Protein AF-A0A2N5H608-F1 (afdb_monomer)

Radius of gyration: 13.69 Å; Cα contacts (8 Å, |Δi|>4): 26; chains: 1; bounding box: 33×25×27 Å

Mean predicted aligned error: 2.75 Å

Nearest PDB structures (foldseek):
  1lmh-assembly1_A  TM=9.974E-01  e=4.552E-04  Staphylococcus aureus
  3u7n-assembly1_A  TM=9.943E-01  e=4.898E-04  Staphylococcus aureus subsp. aureus COL
  2okl-assembly2_B  TM=9.730E-01  e=8.801E-04  Bacillus cereus ATCC 14579
  2os0-ass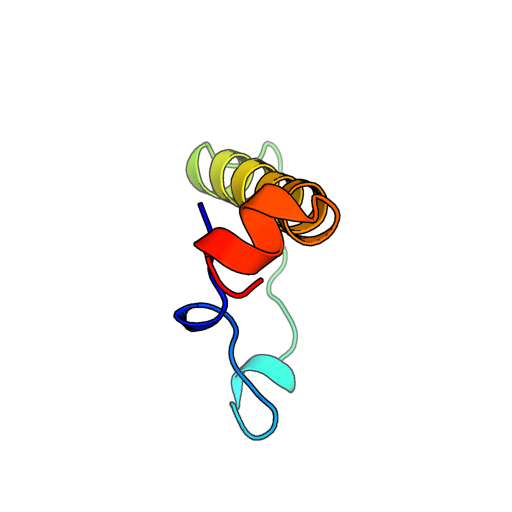embly1_A  TM=9.966E-01  e=2.281E-03  Enterococcus faecalis
  2ai7-assembly1_A  TM=9.917E-01  e=5.105E-03  Streptococcus pneumoniae

InterPro domains:
  IPR036821 Peptide deformylase superfamily [G3DSA:3.90.45.10] (1-55)
  IPR036821 Peptide deformylase superfamily [SSF56420] (2-54)

Sequence (55 aa):
MILMNDIIREGHPTLRLKAKEVSFPLSNEDRQLCDDLLEYVVNSQNDELGEKYGL

Organism: NCBI:txid1740721

Structure (mmCIF, N/CA/C/O backbone):
data_AF-A0A2N5H608-F1
#
_entry.id   AF-A0A2N5H608-F1
#
loop_
_atom_site.group_PDB
_atom_site.id
_atom_site.type_symbol
_atom_site.label_atom_id
_atom_site.label_alt_id
_atom_site.label_comp_id
_atom_site.label_asym_id
_atom_site.label_entity_id
_atom_site.label_seq_id
_atom_site.pdbx_PDB_ins_code
_atom_site.Cartn_x
_atom_site.Cartn_y
_atom_site.Cartn_z
_atom_site.occupancy
_atom_site.B_iso_or_equiv
_atom_site.auth_seq_id
_atom_site.auth_comp_id
_atom_site.auth_asym_id
_atom_site.auth_atom_id
_atom_site.pdbx_PDB_model_num
ATOM 1 N N . MET A 1 1 ? 9.509 -1.405 4.821 1.00 85.50 1 MET A N 1
ATOM 2 C CA . MET A 1 1 ? 9.708 -1.670 3.377 1.00 85.50 1 MET A CA 1
ATOM 3 C C . MET A 1 1 ? 8.785 -2.779 2.894 1.00 85.50 1 MET A C 1
ATOM 5 O O . MET A 1 1 ? 8.966 -3.936 3.263 1.00 85.50 1 MET A O 1
ATOM 9 N N . ILE A 1 2 ? 7.808 -2.403 2.075 1.00 95.19 2 ILE A N 1
ATOM 10 C CA . ILE A 1 2 ? 6.832 -3.295 1.436 1.00 95.19 2 ILE A CA 1
ATOM 11 C C . ILE A 1 2 ? 7.441 -3.890 0.159 1.00 95.19 2 ILE A C 1
ATOM 13 O O . ILE A 1 2 ? 8.153 -3.194 -0.565 1.00 95.19 2 ILE A O 1
ATOM 17 N N . LEU A 1 3 ? 7.165 -5.164 -0.121 1.00 94.62 3 LEU A N 1
ATOM 18 C CA . LEU A 1 3 ? 7.608 -5.884 -1.320 1.00 94.62 3 LEU A CA 1
ATOM 19 C C . LEU A 1 3 ? 6.424 -6.562 -2.026 1.00 94.62 3 LEU A C 1
ATOM 21 O O . LEU A 1 3 ? 5.321 -6.645 -1.491 1.00 94.62 3 LEU A O 1
ATOM 25 N N . MET A 1 4 ? 6.646 -7.134 -3.215 1.00 93.81 4 MET A N 1
ATOM 26 C CA . MET A 1 4 ? 5.580 -7.803 -3.983 1.00 93.81 4 MET A CA 1
ATOM 27 C C . MET A 1 4 ? 4.894 -8.973 -3.258 1.00 93.81 4 MET A C 1
ATOM 29 O O . MET A 1 4 ? 3.763 -9.311 -3.610 1.00 93.81 4 MET A O 1
ATOM 33 N N . ASN A 1 5 ? 5.545 -9.579 -2.260 1.00 94.06 5 ASN A N 1
ATOM 34 C CA . ASN A 1 5 ? 4.957 -10.634 -1.426 1.00 94.06 5 ASN A CA 1
ATOM 35 C C . ASN A 1 5 ? 3.906 -10.104 -0.439 1.00 94.06 5 ASN A C 1
ATOM 37 O O . ASN A 1 5 ? 3.035 -10.863 -0.018 1.00 94.06 5 ASN A O 1
ATOM 41 N N . ASP A 1 6 ? 3.963 -8.815 -0.102 1.00 95.88 6 ASP A N 1
ATOM 42 C CA . ASP A 1 6 ? 3.001 -8.151 0.781 1.00 95.88 6 ASP A CA 1
ATOM 43 C C . ASP A 1 6 ? 1.778 -7.630 -0.002 1.00 95.88 6 ASP A C 1
ATOM 45 O O . ASP A 1 6 ? 0.738 -7.310 0.578 1.00 95.88 6 ASP A O 1
ATOM 49 N N . ILE A 1 7 ? 1.872 -7.571 -1.340 1.00 96.31 7 ILE A N 1
ATOM 50 C CA . ILE A 1 7 ? 0.807 -7.095 -2.227 1.00 96.31 7 ILE A CA 1
ATOM 51 C C . ILE A 1 7 ? -0.161 -8.233 -2.564 1.00 96.31 7 ILE A C 1
ATOM 53 O O . ILE A 1 7 ? 0.102 -9.098 -3.408 1.00 96.31 7 ILE A O 1
ATOM 57 N N . ILE A 1 8 ? -1.338 -8.193 -1.940 1.00 97.31 8 ILE A N 1
ATOM 58 C CA . ILE A 1 8 ? -2.441 -9.103 -2.259 1.00 97.31 8 ILE A CA 1
ATOM 59 C C . ILE A 1 8 ? -2.899 -8.933 -3.718 1.00 97.31 8 ILE A C 1
ATOM 61 O O . ILE A 1 8 ? -2.979 -7.826 -4.249 1.00 97.31 8 ILE A O 1
ATOM 65 N N . ARG A 1 9 ? -3.215 -10.052 -4.376 1.00 96.88 9 ARG A N 1
ATOM 66 C CA . ARG A 1 9 ? -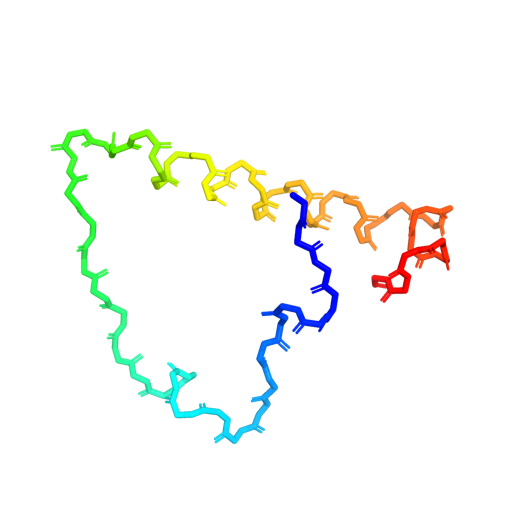3.629 -10.098 -5.787 1.00 96.88 9 ARG A CA 1
ATOM 67 C C . ARG A 1 9 ? -5.144 -10.256 -5.925 1.00 96.88 9 ARG A C 1
ATOM 69 O O . ARG A 1 9 ? -5.856 -10.491 -4.946 1.00 96.88 9 ARG A O 1
ATOM 76 N N . GLU A 1 10 ? -5.634 -10.125 -7.157 1.00 97.12 10 GLU A N 1
ATOM 77 C CA . GLU A 1 10 ? -7.044 -10.342 -7.483 1.00 97.12 10 GLU A CA 1
ATOM 78 C C . GLU A 1 10 ? -7.561 -11.679 -6.921 1.00 97.12 10 GLU A C 1
ATOM 80 O O . GLU A 1 10 ? -6.864 -12.691 -6.927 1.00 97.12 10 GLU A O 1
ATOM 85 N N . GLY A 1 11 ? -8.787 -11.656 -6.393 1.00 97.25 11 GLY A N 1
ATOM 86 C CA . GLY A 1 11 ? -9.395 -12.777 -5.673 1.00 97.25 11 GLY A CA 1
ATOM 87 C C . GLY A 1 11 ? -9.262 -12.678 -4.152 1.00 97.25 11 GLY A C 1
ATOM 88 O O . GLY A 1 11 ? -10.073 -13.273 -3.443 1.00 97.25 11 GLY A O 1
ATOM 89 N N . HIS A 1 12 ? -8.326 -11.878 -3.624 1.00 98.06 12 HIS A N 1
ATOM 90 C CA . HIS A 1 12 ? -8.233 -11.668 -2.179 1.00 98.06 12 HIS A CA 1
ATOM 91 C C . HIS A 1 12 ? -9.448 -10.869 -1.658 1.00 98.06 12 HIS A C 1
ATOM 93 O O . HIS A 1 12 ? -9.706 -9.764 -2.149 1.00 98.06 12 HIS A O 1
ATOM 99 N N . PRO A 1 13 ? -10.186 -11.361 -0.642 1.00 97.88 13 PRO A N 1
ATOM 100 C CA . PRO A 1 13 ? -11.459 -10.772 -0.213 1.00 97.88 13 PRO A CA 1
ATOM 101 C C . PRO A 1 13 ? -11.333 -9.308 0.224 1.00 97.88 13 PRO A C 1
ATOM 103 O O . PRO A 1 13 ? -12.213 -8.503 -0.074 1.00 97.88 13 PRO A O 1
ATOM 106 N N . THR A 1 14 ? -10.212 -8.936 0.853 1.00 97.88 14 THR A N 1
ATOM 107 C CA . THR A 1 14 ? -9.931 -7.557 1.293 1.00 97.88 14 THR A CA 1
ATOM 108 C C . THR A 1 14 ? -10.048 -6.523 0.170 1.00 97.88 14 THR A C 1
ATOM 110 O O . THR A 1 14 ? -10.503 -5.416 0.437 1.00 97.88 14 THR A O 1
ATOM 113 N N . LEU A 1 15 ? -9.743 -6.879 -1.086 1.00 98.00 15 LEU A N 1
ATOM 114 C CA . LEU A 1 15 ? -9.838 -5.963 -2.235 1.00 98.00 15 LEU A CA 1
ATOM 115 C C . LEU A 1 15 ? -11.282 -5.568 -2.599 1.00 98.00 15 LEU A C 1
ATOM 117 O O . LEU A 1 15 ? -11.486 -4.660 -3.403 1.00 98.00 15 LEU A O 1
ATOM 121 N N . ARG A 1 16 ? -12.293 -6.252 -2.049 1.00 97.81 1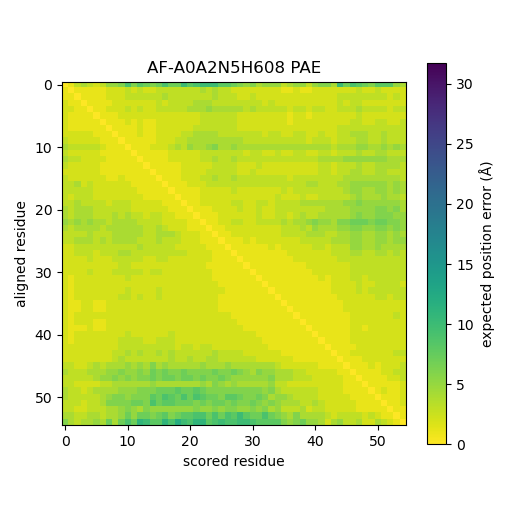6 ARG A N 1
ATOM 122 C CA . ARG A 1 16 ? -13.721 -5.951 -2.262 1.00 97.81 16 ARG A CA 1
ATOM 123 C C . ARG A 1 16 ? -14.412 -5.400 -1.013 1.00 97.81 16 ARG A C 1
ATOM 125 O O . ARG A 1 16 ? -15.596 -5.074 -1.073 1.00 97.81 16 ARG A O 1
ATOM 132 N N . LEU A 1 17 ? -13.703 -5.300 0.111 1.00 98.00 17 LEU A N 1
ATOM 133 C CA . LEU A 1 17 ? -14.246 -4.747 1.349 1.00 98.00 17 LEU A CA 1
ATOM 134 C C . LEU A 1 17 ? -14.166 -3.218 1.344 1.00 98.00 17 LEU A C 1
ATOM 136 O O . LEU A 1 17 ? -13.258 -2.623 0.768 1.00 98.00 17 LEU A O 1
ATOM 140 N N . LYS A 1 18 ? -15.103 -2.570 2.043 1.00 98.06 18 LYS A N 1
ATOM 141 C CA . LYS A 1 18 ? -15.007 -1.136 2.328 1.00 98.06 18 LYS A CA 1
ATOM 142 C C . LYS A 1 18 ? -13.908 -0.913 3.371 1.00 98.06 18 LYS A C 1
ATOM 144 O O . LYS A 1 18 ? -13.962 -1.505 4.450 1.00 98.06 18 LYS A O 1
ATOM 149 N N . ALA A 1 19 ? -12.937 -0.057 3.056 1.00 97.38 19 ALA A N 1
ATOM 150 C CA . ALA A 1 19 ? -11.907 0.346 4.008 1.00 97.38 19 ALA A CA 1
ATOM 151 C C . ALA A 1 19 ? -12.536 1.024 5.237 1.00 97.38 19 ALA A C 1
ATOM 153 O O . ALA A 1 19 ? -13.546 1.727 5.129 1.00 97.38 19 ALA A O 1
ATOM 154 N N . LYS A 1 20 ? -11.944 0.788 6.410 1.00 96.75 20 LYS A N 1
ATOM 155 C CA . LYS A 1 20 ? -12.350 1.453 7.652 1.00 96.75 20 LYS A CA 1
ATOM 156 C C . LYS A 1 20 ? -11.770 2.864 7.680 1.00 96.75 20 LYS A C 1
ATOM 158 O O . LYS A 1 20 ? -10.664 3.083 7.198 1.00 96.75 20 LYS A O 1
ATOM 163 N N . GLU A 1 21 ? -12.518 3.798 8.250 1.00 97.00 21 GLU A N 1
ATOM 164 C CA . GLU A 1 21 ? -12.010 5.145 8.498 1.00 97.00 21 GLU A CA 1
ATOM 165 C C . GLU A 1 21 ? -10.911 5.111 9.565 1.00 97.00 21 GLU A C 1
ATOM 167 O O . GLU A 1 21 ? -11.002 4.361 10.540 1.00 97.00 21 GLU A O 1
ATOM 172 N N . VAL A 1 22 ? -9.883 5.934 9.366 1.00 95.56 22 VAL A N 1
ATOM 173 C CA . VAL A 1 22 ? -8.825 6.178 10.351 1.00 95.56 22 VAL A CA 1
ATOM 174 C C . VAL A 1 22 ? -9.172 7.406 11.191 1.00 95.56 22 VAL A C 1
ATOM 176 O O . VAL A 1 22 ? -9.841 8.329 10.722 1.00 95.56 22 VAL A O 1
ATOM 179 N N . SER A 1 23 ? -8.724 7.427 12.4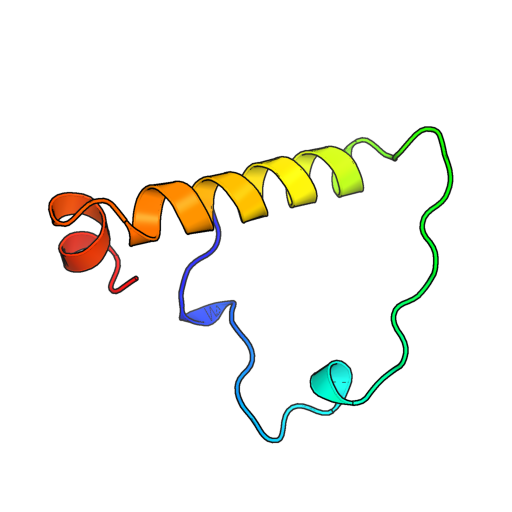44 1.00 95.50 23 SER A N 1
ATOM 180 C CA . SER A 1 23 ? -8.911 8.568 13.343 1.00 95.50 23 SER A CA 1
ATOM 181 C C . SER A 1 23 ? -7.789 9.591 13.200 1.00 95.50 23 SER A C 1
ATOM 183 O O . SER A 1 23 ? -6.644 9.228 12.938 1.00 95.50 23 SER A O 1
ATOM 185 N N . PHE A 1 24 ? -8.098 10.864 13.461 1.00 95.12 24 PHE A N 1
ATOM 186 C CA . PHE A 1 24 ? -7.103 11.932 13.531 1.00 95.12 24 PHE A CA 1
ATOM 187 C C . PHE A 1 24 ? -6.952 12.468 14.967 1.00 95.12 24 PHE A C 1
ATOM 189 O O . PHE A 1 24 ? -7.964 12.640 15.649 1.00 95.12 24 PHE A O 1
ATOM 196 N N . PRO A 1 25 ? -5.720 12.780 15.423 1.00 95.75 25 PRO A N 1
ATOM 197 C CA . PRO A 1 25 ? -4.455 12.595 14.705 1.00 95.75 25 PRO A CA 1
ATOM 198 C C . PRO A 1 25 ? -4.125 11.108 14.491 1.00 95.75 25 PRO A C 1
ATOM 200 O O . PRO A 1 25 ? -4.522 10.266 15.289 1.00 95.75 25 PRO A O 1
ATOM 203 N N . LEU A 1 26 ? -3.416 10.804 13.398 1.00 96.75 26 LEU A N 1
ATOM 204 C CA . LEU A 1 26 ? -3.017 9.432 13.070 1.00 96.75 26 LEU A CA 1
ATOM 205 C C . LEU A 1 26 ? -2.133 8.840 14.171 1.00 96.75 26 LEU A C 1
ATOM 207 O O . LEU A 1 26 ? -1.288 9.555 14.729 1.00 96.75 26 LEU A O 1
ATOM 211 N N . SER A 1 27 ? -2.303 7.538 14.411 1.00 97.25 27 SER A N 1
ATOM 212 C CA . SER A 1 27 ? -1.408 6.740 15.251 1.00 97.25 27 SER A CA 1
ATOM 213 C C . SER A 1 27 ? 0.013 6.714 14.671 1.00 97.25 27 SER A 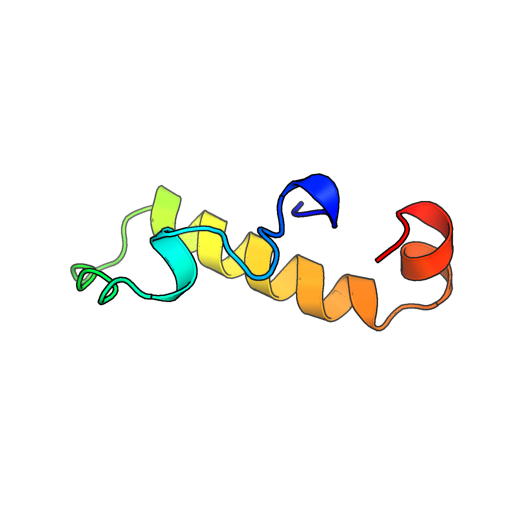C 1
ATOM 215 O O . SER A 1 27 ? 0.234 7.058 13.505 1.00 97.25 27 SER A O 1
ATOM 217 N N . ASN A 1 28 ? 0.999 6.327 15.480 1.00 97.56 28 ASN A N 1
ATOM 218 C CA . ASN A 1 28 ? 2.372 6.191 14.988 1.00 97.56 28 ASN A CA 1
ATOM 219 C C . ASN A 1 28 ? 2.468 5.049 13.972 1.00 97.56 28 ASN A C 1
ATOM 221 O O . ASN A 1 28 ? 3.195 5.155 12.989 1.00 97.56 28 ASN A O 1
AT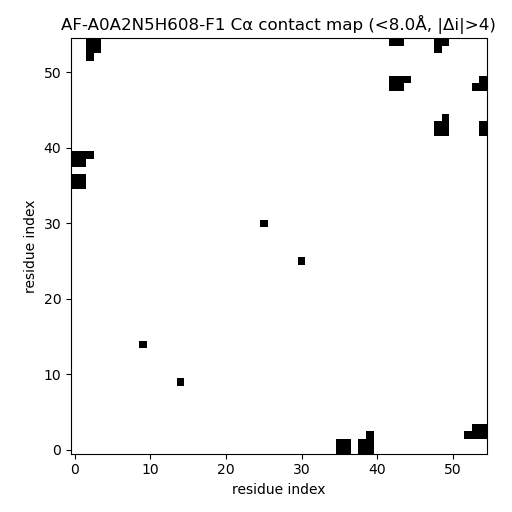OM 225 N N . GLU A 1 29 ? 1.694 3.990 14.191 1.00 97.00 29 GLU A N 1
ATOM 226 C CA . GLU A 1 29 ? 1.609 2.823 13.326 1.00 97.00 29 GLU A CA 1
ATOM 227 C C . GLU A 1 29 ? 1.030 3.185 11.953 1.00 97.00 29 GLU A C 1
ATOM 229 O O . GLU A 1 29 ? 1.622 2.835 10.934 1.00 97.00 29 GLU A O 1
ATOM 234 N N . ASP A 1 30 ? -0.072 3.943 11.906 1.00 97.38 30 ASP A N 1
ATOM 235 C CA . ASP A 1 30 ? -0.671 4.384 10.638 1.00 97.38 30 ASP A CA 1
ATOM 236 C C . ASP A 1 30 ? 0.255 5.341 9.880 1.00 97.38 30 ASP A C 1
ATOM 238 O O . ASP A 1 30 ? 0.357 5.266 8.657 1.00 97.38 30 ASP A O 1
ATOM 242 N N . ARG A 1 31 ? 0.959 6.229 10.596 1.00 97.44 31 ARG A N 1
ATOM 243 C CA . ARG A 1 31 ? 1.954 7.129 9.989 1.00 97.44 31 ARG A CA 1
ATOM 244 C C . ARG A 1 31 ? 3.098 6.344 9.359 1.00 97.44 31 ARG A C 1
ATOM 246 O O . ARG A 1 31 ? 3.401 6.574 8.195 1.00 97.44 31 ARG A O 1
ATOM 253 N N . GLN A 1 32 ? 3.669 5.392 10.097 1.00 97.94 32 GLN A N 1
ATOM 254 C CA . GLN A 1 32 ? 4.739 4.543 9.579 1.00 97.94 32 GLN A CA 1
ATOM 255 C C . GLN A 1 32 ? 4.267 3.735 8.368 1.00 97.94 32 GLN A C 1
ATOM 257 O O . GLN A 1 32 ? 4.995 3.617 7.390 1.00 97.94 32 GLN A O 1
ATOM 262 N N . LEU A 1 33 ? 3.033 3.221 8.393 1.00 97.19 33 LEU A N 1
ATOM 263 C CA . LEU A 1 33 ? 2.461 2.522 7.246 1.00 97.19 33 LEU A CA 1
ATOM 264 C C . LEU A 1 33 ? 2.340 3.439 6.019 1.00 97.19 33 LEU A C 1
ATOM 266 O O . LEU A 1 33 ? 2.636 3.003 4.909 1.00 97.19 33 LEU A O 1
ATOM 270 N N . CYS A 1 34 ? 1.929 4.699 6.191 1.00 97.12 34 CYS A N 1
ATOM 271 C CA . CYS A 1 34 ? 1.900 5.669 5.094 1.00 97.12 34 CYS A CA 1
ATOM 272 C C . CYS A 1 34 ? 3.296 5.919 4.506 1.00 97.12 34 CYS A C 1
ATOM 274 O O . CYS A 1 34 ? 3.431 5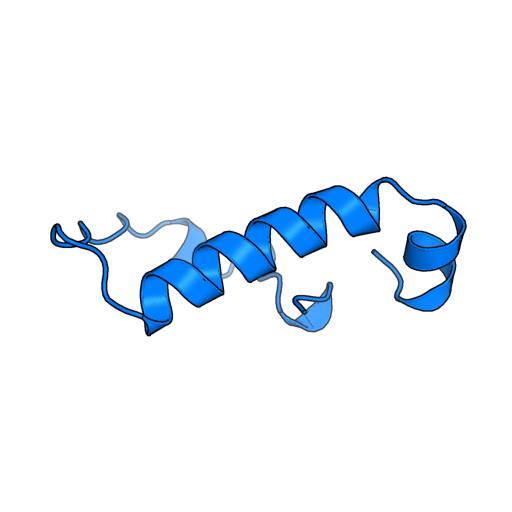.955 3.281 1.00 97.12 34 CYS A O 1
ATOM 276 N N . ASP A 1 35 ? 4.311 6.062 5.358 1.00 98.12 35 ASP A N 1
ATOM 277 C CA . ASP A 1 35 ? 5.695 6.272 4.927 1.00 98.12 35 ASP A CA 1
ATOM 278 C C . ASP A 1 35 ? 6.235 5.045 4.167 1.00 98.12 35 ASP A C 1
ATOM 280 O O . ASP A 1 35 ? 6.794 5.191 3.080 1.00 98.12 35 ASP A O 1
ATOM 284 N N . ASP A 1 36 ? 5.975 3.832 4.663 1.00 98.00 36 ASP A N 1
ATOM 285 C CA . ASP A 1 36 ? 6.357 2.568 4.016 1.00 98.00 36 ASP A CA 1
ATOM 286 C C . ASP A 1 36 ? 5.660 2.360 2.655 1.00 98.00 36 ASP A C 1
ATOM 288 O O . ASP A 1 36 ? 6.265 1.841 1.711 1.00 98.00 36 ASP A O 1
ATOM 292 N N . LEU A 1 37 ? 4.390 2.767 2.529 1.00 97.62 37 LEU A N 1
ATOM 293 C CA . LEU A 1 37 ? 3.645 2.724 1.263 1.00 97.62 37 LEU A CA 1
ATOM 294 C C . LEU A 1 37 ? 4.223 3.701 0.234 1.00 97.62 37 LEU A C 1
ATOM 296 O O . LEU A 1 37 ? 4.324 3.361 -0.947 1.00 97.62 37 LEU A O 1
ATOM 300 N N . LEU A 1 38 ? 4.610 4.904 0.667 1.00 97.75 38 LEU A N 1
ATOM 301 C CA . LEU A 1 38 ? 5.257 5.884 -0.203 1.00 97.75 38 LEU A CA 1
ATOM 302 C C . LEU A 1 38 ? 6.649 5.408 -0.633 1.00 97.75 38 LEU A C 1
ATOM 304 O O . LEU A 1 38 ? 6.985 5.508 -1.813 1.00 97.75 38 LEU A O 1
ATOM 308 N N . GLU A 1 39 ? 7.429 4.849 0.294 1.00 96.69 39 GLU A N 1
ATOM 309 C CA . GLU A 1 39 ? 8.739 4.256 0.011 1.00 96.69 39 GLU A CA 1
ATOM 310 C C . GLU A 1 39 ? 8.635 3.172 -1.072 1.00 96.69 39 GLU A C 1
ATOM 312 O O . GLU A 1 39 ? 9.433 3.168 -2.008 1.00 96.69 39 GLU A O 1
ATOM 317 N N . TYR A 1 40 ? 7.624 2.298 -1.011 1.00 96.38 40 TYR A N 1
ATOM 318 C CA . TYR A 1 40 ? 7.393 1.288 -2.048 1.00 96.38 40 TYR A CA 1
ATOM 319 C C . TYR A 1 40 ? 7.164 1.904 -3.435 1.00 96.38 40 TYR A C 1
ATOM 321 O O . TYR A 1 40 ? 7.772 1.457 -4.405 1.00 96.38 40 TYR A O 1
ATOM 329 N N . VAL A 1 41 ? 6.341 2.955 -3.536 1.00 96.00 41 VAL A N 1
ATOM 330 C CA . VAL A 1 41 ? 6.073 3.649 -4.811 1.00 96.00 41 VAL A CA 1
ATOM 331 C C . VAL A 1 41 ? 7.326 4.331 -5.364 1.00 96.00 41 VAL A C 1
ATOM 333 O O . VAL A 1 41 ? 7.512 4.378 -6.579 1.00 96.00 41 VAL A O 1
ATOM 336 N N . VAL A 1 42 ? 8.178 4.878 -4.494 1.00 95.88 42 VAL A N 1
ATOM 337 C CA . VAL A 1 42 ? 9.455 5.485 -4.896 1.00 95.88 42 VAL A CA 1
ATOM 338 C C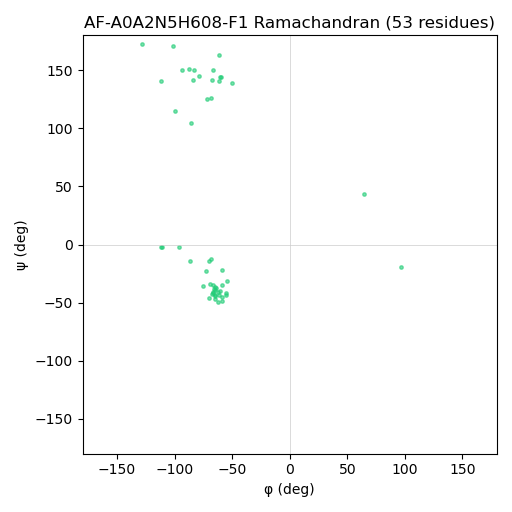 . VAL A 1 42 ? 10.435 4.409 -5.366 1.00 95.88 42 VAL A C 1
ATOM 340 O O . VAL A 1 42 ? 11.049 4.556 -6.421 1.00 95.88 42 VAL A O 1
ATOM 343 N N . ASN A 1 43 ? 10.555 3.310 -4.620 1.00 95.00 43 ASN A N 1
ATOM 344 C CA . ASN A 1 43 ? 11.487 2.230 -4.929 1.00 95.00 43 ASN A CA 1
ATOM 345 C C . ASN A 1 43 ? 11.093 1.453 -6.191 1.00 95.00 43 ASN A C 1
ATOM 347 O O . ASN A 1 43 ? 11.983 1.052 -6.934 1.00 95.00 43 ASN A O 1
ATOM 351 N N . SER A 1 44 ? 9.797 1.283 -6.477 1.00 93.19 44 SER A N 1
ATOM 352 C CA . SER A 1 44 ? 9.328 0.610 -7.701 1.00 93.19 44 SER A CA 1
ATOM 353 C C . SER A 1 44 ? 9.576 1.411 -8.984 1.00 93.19 44 SER A C 1
ATOM 355 O O . SER A 1 44 ? 9.487 0.865 -10.078 1.00 93.19 44 SER A O 1
ATOM 357 N N . GLN A 1 45 ? 9.908 2.699 -8.865 1.00 95.12 45 GLN A N 1
ATOM 358 C CA . GLN A 1 45 ? 10.296 3.560 -9.989 1.00 95.12 45 GLN A CA 1
ATOM 359 C C . GLN A 1 45 ? 11.816 3.666 -10.167 1.00 95.12 45 GLN A C 1
ATOM 361 O O . GLN A 1 45 ? 12.281 4.361 -11.069 1.00 95.12 45 GLN A O 1
ATOM 366 N N . ASN A 1 46 ? 12.599 3.027 -9.297 1.00 95.75 46 ASN A N 1
ATOM 367 C CA . ASN A 1 46 ? 14.049 2.979 -9.400 1.00 95.75 46 ASN A CA 1
ATOM 368 C C . ASN A 1 46 ? 14.464 1.641 -10.022 1.00 95.75 46 ASN A C 1
ATOM 370 O O . ASN A 1 46 ? 14.288 0.604 -9.391 1.00 95.75 46 ASN A O 1
ATOM 374 N N . ASP A 1 47 ? 15.050 1.673 -11.221 1.00 94.19 47 ASP A N 1
ATOM 375 C CA . ASP A 1 47 ? 15.414 0.468 -11.981 1.00 94.19 47 ASP A CA 1
ATOM 376 C C . ASP A 1 47 ? 16.326 -0.494 -11.192 1.00 94.19 47 ASP A C 1
ATOM 378 O O . ASP A 1 47 ? 16.090 -1.702 -11.176 1.00 94.19 47 ASP A O 1
ATOM 382 N N . GLU A 1 48 ? 17.324 0.022 -10.463 1.00 95.25 48 GLU A N 1
ATOM 383 C CA . GLU A 1 48 ? 18.250 -0.811 -9.679 1.00 95.25 48 GLU A CA 1
ATOM 384 C C . GLU A 1 48 ? 17.542 -1.512 -8.512 1.00 95.25 48 GLU A C 1
ATOM 386 O O . GLU A 1 48 ? 17.798 -2.683 -8.213 1.00 95.25 48 GLU A O 1
ATOM 391 N N . LEU A 1 49 ? 16.648 -0.796 -7.825 1.00 91.50 49 LEU A N 1
ATOM 392 C CA . LEU A 1 49 ? 15.887 -1.346 -6.702 1.00 91.50 49 LEU A CA 1
ATOM 393 C C . LEU A 1 49 ? 14.775 -2.282 -7.183 1.00 91.50 49 LEU A C 1
ATOM 395 O O . LEU A 1 49 ? 14.533 -3.305 -6.538 1.00 91.50 49 LEU A O 1
ATOM 399 N N . GLY A 1 50 ? 14.154 -1.966 -8.320 1.00 89.94 50 GLY A N 1
ATOM 400 C CA . GLY A 1 50 ? 13.173 -2.799 -9.004 1.00 89.94 50 GLY A CA 1
ATOM 401 C C . GLY A 1 50 ? 13.756 -4.156 -9.380 1.00 89.94 50 GLY A C 1
ATOM 402 O O . GLY A 1 50 ? 13.190 -5.181 -9.008 1.00 89.94 50 GLY A O 1
ATOM 403 N N . GLU A 1 51 ? 14.940 -4.191 -9.998 1.00 90.19 51 GLU A N 1
ATOM 404 C CA . GLU A 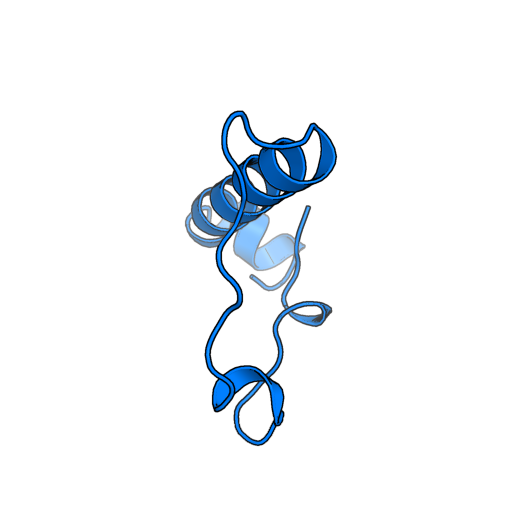1 51 ? 15.632 -5.450 -10.303 1.00 90.19 51 GLU A CA 1
ATOM 405 C C . GLU A 1 51 ? 16.048 -6.209 -9.037 1.00 90.19 51 GLU A C 1
ATOM 407 O O . GLU A 1 51 ? 15.854 -7.424 -8.940 1.00 90.19 51 GLU A O 1
ATOM 412 N N . LYS A 1 52 ? 16.600 -5.505 -8.040 1.00 91.00 52 LYS A N 1
ATOM 413 C CA . LYS A 1 52 ? 17.111 -6.128 -6.811 1.00 91.00 52 LYS A CA 1
ATOM 414 C C . LYS A 1 52 ? 16.014 -6.784 -5.974 1.00 91.00 52 LYS A C 1
ATOM 416 O O . LYS A 1 52 ? 16.254 -7.829 -5.366 1.00 91.00 52 LYS A O 1
ATOM 421 N N . TYR A 1 53 ? 14.850 -6.149 -5.888 1.00 90.62 53 TYR A N 1
ATOM 422 C CA . TYR A 1 53 ? 13.768 -6.564 -4.996 1.00 90.62 53 TYR A CA 1
ATOM 423 C C . TYR A 1 53 ? 12.533 -7.102 -5.730 1.00 90.62 53 TYR A C 1
ATOM 425 O O . TYR A 1 53 ? 11.598 -7.562 -5.073 1.00 90.62 53 TYR A O 1
ATOM 433 N N . GLY A 1 54 ? 12.547 -7.098 -7.065 1.00 84.75 54 GLY A N 1
ATOM 434 C CA . GLY A 1 54 ? 11.455 -7.576 -7.910 1.00 84.75 54 GLY A CA 1
ATOM 435 C C . GLY A 1 54 ? 10.185 -6.741 -7.764 1.00 84.75 54 GLY A C 1
ATOM 436 O O . GLY A 1 54 ? 9.118 -7.333 -7.598 1.00 84.75 54 GLY A O 1
ATOM 437 N N . LEU A 1 55 ? 10.318 -5.408 -7.738 1.00 84.38 55 LEU A N 1
ATOM 438 C CA . LEU A 1 55 ? 9.216 -4.449 -7.544 1.00 84.38 55 LEU A CA 1
ATOM 439 C C . LEU A 1 55 ? 8.527 -4.041 -8.847 1.00 84.38 55 LEU A C 1
ATOM 441 O O . LEU A 1 55 ? 9.154 -4.167 -9.920 1.00 84.38 55 LEU A O 1
#

Secondary structure (DSSP, 8-state):
---TTTSPPTT-GGGGSPPPPPPSSPPHHHHHHHHHHHHHHHHTT-HHHHHHHT-

Foldseek 3Di:
DDAPVNDDDPPPVVVVDDDDDADPPGDPVVVVVVVVVVVVVVQCPDPVSCVVRVD

Solvent-accessible surface area (backbone atoms only — not comparable to full-atom values): 3536 Å² total; per-residue (Å²): 126,65,51,59,90,74,56,81,57,96,85,47,69,73,84,76,53,82,81,78,87,81,67,83,81,66,53,72,67,58,49,51,49,53,52,29,54,50,49,33,62,56,41,50,71,32,71,72,51,14,68,74,64,61,82

pLDDT: mean 95.38, std 3.27, range [84.38, 98.12]